Protein AF-A0A1V2LEJ0-F1 (afdb_monomer_lite)

Organism: Pichia kudriavzevii (NCBI:txid4909)

Radius of gyration: 29.55 Å; chains: 1; bounding box: 64×22×96 Å

Foldseek 3Di:
DVVLVVLPPPDDLVVLVVVLVVVCVQCVDPVNVVVVVVVLVVLVVLLVVLVCLQVVVPDPPCPPPPPPDPPVVSVVSNVVSNVSNVVSVVVNVVVVSVVVSSVVSVVVSVVVVVVVVVVVVVVVVVVVVPDDDPVVVVVVD

Secondary structure (DSSP, 8-state):
-HHHHHHHS---HHHHHHHHHHHHHHHHSHHHHHHHHHHHHHHHHHHHHHHHHHHT-S-TTGGGT-TTS-HHHHHHHHHHHHHHHHHHHHHHHHHHHHHHHHHHHHHHHHHHHHHHHHHHHHHHHHHHHT---THHHHTT-

InterPro domains:
  IPR040463 BAP29/BAP31, transmembrane domain [PF05529] (1-113)

pLDDT: mean 76.54, std 13.22, range [48.25, 94.56]

Sequence (141 aa):
MVIVGLLLLPLPPKLQTVLISNYDKLISNPNISIILSFIDVLIGIMFVDAFKNGFGMIGKEDEVIEYSKNLWETRSRKFYSQRNMYILGAVLSFQVCIWFIMMLLKSTVKHNDLLSGKIAQREGDKAANEKPDPELAERAR

Structure (mmCIF, N/CA/C/O backbone):
data_AF-A0A1V2LEJ0-F1
#
_entry.id   AF-A0A1V2LEJ0-F1
#
loop_
_atom_site.group_PDB
_atom_site.id
_atom_site.type_symbol
_atom_site.label_atom_id
_atom_site.label_alt_id
_atom_site.label_comp_id
_atom_site.label_asym_id
_atom_site.label_entity_id
_atom_site.label_seq_id
_atom_site.pdbx_PDB_ins_code
_atom_site.Cartn_x
_atom_site.Cartn_y
_atom_site.Cartn_z
_atom_site.occupancy
_atom_site.B_iso_or_equiv
_atom_site.auth_seq_id
_atom_site.auth_comp_id
_atom_site.auth_asym_id
_atom_site.auth_atom_id
_atom_site.pdbx_PDB_model_num
ATOM 1 N N . MET A 1 1 ? 7.988 8.071 4.848 1.00 60.75 1 MET A N 1
ATOM 2 C CA . MET A 1 1 ? 9.000 7.758 5.883 1.00 60.75 1 MET A CA 1
ATOM 3 C C . MET A 1 1 ? 8.540 8.177 7.268 1.00 60.75 1 MET A C 1
ATOM 5 O O . MET A 1 1 ? 8.271 7.303 8.075 1.00 60.75 1 MET A O 1
ATOM 9 N N . VAL A 1 2 ? 8.369 9.479 7.530 1.00 73.94 2 VAL A N 1
ATOM 10 C CA . VAL A 1 2 ? 8.005 9.993 8.868 1.00 73.94 2 VAL A CA 1
ATOM 11 C C . VAL A 1 2 ? 6.674 9.429 9.373 1.00 73.94 2 VAL A C 1
ATOM 13 O O . VAL A 1 2 ? 6.591 8.996 10.511 1.00 73.94 2 VAL A O 1
ATOM 16 N N . ILE A 1 3 ? 5.660 9.342 8.507 1.00 69.06 3 ILE A N 1
ATOM 17 C CA . ILE A 1 3 ? 4.333 8.813 8.869 1.00 69.06 3 ILE A CA 1
ATOM 18 C C . ILE A 1 3 ? 4.404 7.342 9.302 1.00 69.06 3 ILE A C 1
ATOM 20 O O . ILE A 1 3 ? 3.801 6.974 10.301 1.00 69.06 3 ILE A O 1
ATOM 24 N N . VAL A 1 4 ? 5.179 6.513 8.594 1.00 69.19 4 VAL A N 1
ATOM 25 C CA . VAL A 1 4 ? 5.363 5.093 8.946 1.00 69.19 4 VAL A CA 1
ATOM 26 C C . VAL A 1 4 ? 6.140 4.961 10.256 1.00 69.19 4 VAL A C 1
ATOM 28 O O . VAL A 1 4 ? 5.760 4.167 11.107 1.00 69.19 4 VAL A O 1
ATOM 31 N N . GLY A 1 5 ? 7.177 5.783 10.456 1.00 71.06 5 GLY A N 1
ATOM 32 C CA . GLY A 1 5 ? 7.920 5.837 11.718 1.00 71.06 5 GLY A CA 1
ATOM 33 C C . GLY A 1 5 ? 7.054 6.267 12.908 1.00 71.06 5 GLY A C 1
ATOM 34 O O . GLY A 1 5 ? 7.150 5.675 13.977 1.00 71.06 5 GLY A O 1
ATOM 35 N N . LEU A 1 6 ? 6.157 7.237 12.712 1.00 70.62 6 LEU A N 1
ATOM 36 C CA . LEU A 1 6 ? 5.173 7.641 13.721 1.00 70.62 6 LEU A CA 1
ATOM 37 C C . LEU A 1 6 ? 4.147 6.535 14.001 1.00 70.62 6 LEU A C 1
ATOM 39 O O . LEU A 1 6 ? 3.738 6.373 15.145 1.00 70.62 6 LEU A O 1
ATOM 43 N N . LEU A 1 7 ? 3.757 5.761 12.983 1.00 66.06 7 LEU A N 1
ATOM 44 C CA . LEU A 1 7 ? 2.854 4.616 13.133 1.00 66.06 7 LEU A CA 1
ATOM 45 C C . LEU A 1 7 ? 3.502 3.423 13.861 1.00 66.06 7 LEU A C 1
A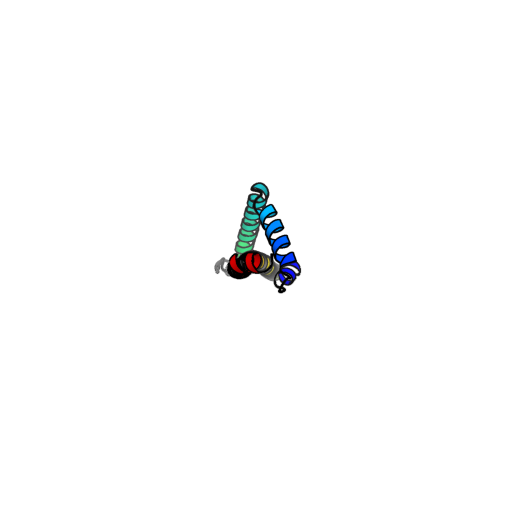TOM 47 O O . LEU A 1 7 ? 2.796 2.656 14.505 1.00 66.06 7 LEU A O 1
ATOM 51 N N . LEU A 1 8 ? 4.823 3.255 13.736 1.00 68.31 8 LEU A N 1
ATOM 52 C CA . LEU A 1 8 ? 5.611 2.194 14.380 1.00 68.31 8 LEU A CA 1
ATOM 53 C C . LEU A 1 8 ? 5.909 2.464 15.857 1.00 68.31 8 LEU A C 1
ATOM 55 O O . LEU A 1 8 ? 6.291 1.540 16.576 1.00 68.31 8 LEU A O 1
ATOM 59 N N . LEU A 1 9 ? 5.765 3.709 16.318 1.00 72.19 9 LEU A N 1
ATOM 60 C CA . LEU A 1 9 ? 5.888 3.995 17.740 1.00 72.19 9 LEU A CA 1
ATOM 61 C C . LEU A 1 9 ? 4.789 3.240 18.506 1.00 72.19 9 LEU A C 1
ATOM 63 O O . LEU A 1 9 ? 3.652 3.183 18.030 1.00 72.19 9 LEU A O 1
ATOM 67 N N . PRO A 1 10 ? 5.078 2.712 19.711 1.00 68.38 10 PRO A N 1
ATOM 68 C CA . PRO A 1 10 ? 4.047 2.191 20.597 1.00 68.38 10 PRO A CA 1
ATOM 69 C C . PRO A 1 10 ? 3.122 3.342 21.014 1.00 68.38 10 PRO A C 1
ATOM 71 O O . PRO A 1 10 ? 3.362 4.053 21.990 1.00 68.38 10 PRO A O 1
ATOM 74 N N . LEU A 1 11 ? 2.084 3.576 20.214 1.00 70.31 11 LEU A N 1
ATOM 75 C CA . LEU A 1 11 ? 1.178 4.698 20.391 1.00 70.31 11 LEU A CA 1
ATOM 76 C C . LEU A 1 11 ? 0.232 4.428 21.572 1.00 70.31 11 LEU A C 1
ATOM 78 O O . LEU A 1 11 ? -0.261 3.307 21.701 1.00 70.31 11 LEU A O 1
ATOM 82 N N . PRO A 1 12 ? -0.089 5.432 22.405 1.00 78.31 12 PRO A N 1
ATOM 83 C CA . PRO A 1 12 ? -1.112 5.318 23.438 1.00 78.31 12 PRO A CA 1
ATOM 84 C C . PRO A 1 12 ? -2.440 4.767 22.889 1.00 78.31 12 PRO A C 1
ATOM 86 O O . PRO A 1 12 ? -2.862 5.188 21.808 1.00 78.31 12 PRO A O 1
ATOM 89 N N . PRO A 1 13 ? -3.163 3.909 23.635 1.00 73.69 13 PRO A N 1
ATOM 90 C CA . PRO A 1 13 ? -4.359 3.215 23.141 1.00 73.69 13 PRO A CA 1
ATOM 91 C C . PRO A 1 13 ? -5.463 4.162 22.638 1.00 73.69 13 PRO A C 1
ATOM 93 O O . PRO A 1 13 ? -6.156 3.845 21.676 1.00 73.69 13 PRO A O 1
ATOM 96 N N . LYS A 1 14 ? -5.569 5.373 23.205 1.00 76.81 14 LYS A N 1
ATOM 97 C CA . LYS A 1 14 ? -6.493 6.421 22.728 1.00 76.81 14 LYS A CA 1
ATOM 98 C C . LYS A 1 14 ? -6.156 6.937 21.325 1.00 76.81 14 LYS A C 1
ATOM 100 O O . LYS A 1 14 ? -7.052 7.268 20.562 1.00 76.81 14 LYS A O 1
ATOM 105 N N . LEU A 1 15 ? -4.871 7.035 20.983 1.00 78.38 15 LEU A N 1
ATOM 106 C CA . LEU A 1 15 ? -4.448 7.463 19.648 1.00 78.38 15 LEU A CA 1
ATOM 107 C C . LEU A 1 15 ? -4.618 6.330 18.635 1.00 78.38 15 LEU A C 1
ATOM 109 O O . LEU A 1 15 ? -4.988 6.591 17.493 1.00 78.38 15 LEU A O 1
ATOM 113 N N . GLN A 1 16 ? -4.417 5.079 19.062 1.00 78.50 16 GLN A N 1
ATOM 114 C CA . GLN A 1 16 ? -4.616 3.905 18.212 1.00 78.50 16 GLN A CA 1
ATOM 115 C C . GLN A 1 16 ? -6.061 3.804 17.706 1.00 78.50 16 GLN A C 1
ATOM 117 O O . GLN A 1 16 ? -6.278 3.622 16.511 1.00 78.50 16 GLN A O 1
ATOM 122 N N . THR A 1 17 ? -7.056 3.989 18.579 1.00 79.81 17 THR A N 1
ATOM 123 C CA . THR A 1 17 ? -8.479 3.940 18.195 1.00 79.81 17 THR A CA 1
ATOM 124 C C . THR A 1 17 ? -8.870 5.078 17.249 1.00 79.81 17 THR A C 1
ATOM 126 O O . THR A 1 17 ? -9.596 4.857 16.277 1.00 79.81 17 THR A O 1
ATOM 129 N N . VAL A 1 18 ? -8.343 6.287 17.466 1.00 84.06 18 VAL A N 1
ATOM 130 C CA . VAL A 1 18 ? -8.559 7.432 16.565 1.00 84.06 18 VAL A CA 1
ATOM 131 C C . VAL A 1 18 ? -7.945 7.169 15.188 1.00 84.06 18 VAL A C 1
ATOM 133 O O . VAL A 1 18 ? -8.609 7.371 14.174 1.00 84.06 18 VAL A O 1
ATOM 136 N N . LEU A 1 19 ? -6.714 6.658 15.130 1.00 81.88 19 LEU A N 1
ATOM 137 C CA . LEU A 1 19 ? -6.053 6.300 13.872 1.00 81.88 19 LEU A CA 1
ATOM 138 C C . LEU A 1 19 ? -6.801 5.208 13.110 1.00 81.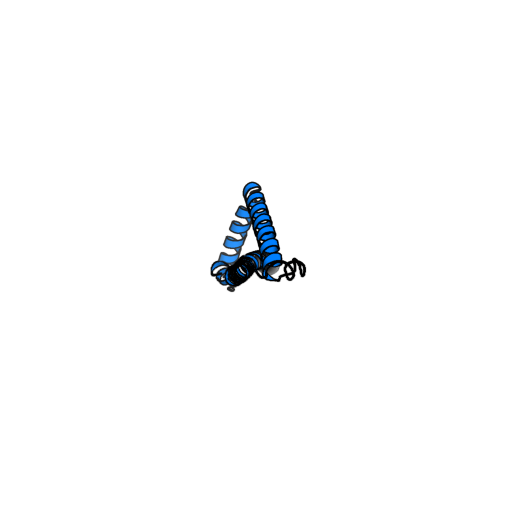88 19 LEU A C 1
ATOM 140 O O . LEU A 1 19 ? -7.053 5.375 11.918 1.00 81.88 19 LEU A O 1
ATOM 144 N N . ILE A 1 20 ? -7.196 4.128 13.790 1.00 84.12 20 ILE A N 1
ATOM 145 C CA . ILE A 1 20 ? -7.955 3.033 13.173 1.00 84.12 20 ILE A CA 1
ATOM 146 C C . ILE A 1 20 ? -9.287 3.547 12.637 1.00 84.12 20 ILE A C 1
ATOM 148 O O . ILE A 1 20 ? -9.602 3.305 11.478 1.00 84.12 20 ILE A O 1
ATOM 152 N N . SER A 1 21 ? -10.045 4.301 13.437 1.00 85.56 21 SER A N 1
ATOM 153 C CA . SER A 1 21 ? -11.356 4.800 13.010 1.00 85.56 21 SER A CA 1
ATOM 154 C C . SER A 1 21 ? -11.265 5.763 11.823 1.00 85.56 21 SER A C 1
ATOM 156 O O . SER A 1 21 ? -12.112 5.716 10.933 1.00 85.56 21 SER A O 1
ATOM 158 N N . ASN A 1 22 ? -10.232 6.606 11.764 1.00 86.12 22 ASN A N 1
ATOM 159 C CA . ASN A 1 22 ? -10.002 7.494 10.626 1.00 86.12 22 ASN A CA 1
ATOM 160 C C . ASN A 1 22 ? -9.561 6.724 9.376 1.00 86.12 22 ASN A C 1
ATOM 162 O O . ASN A 1 22 ? -10.058 7.002 8.287 1.00 86.12 22 ASN A O 1
ATOM 166 N N . TYR A 1 23 ? -8.670 5.743 9.528 1.00 85.94 23 TYR A N 1
ATOM 167 C CA . TYR A 1 23 ? -8.241 4.877 8.430 1.00 85.94 23 TYR A CA 1
ATOM 168 C C . TYR A 1 23 ? -9.407 4.060 7.861 1.00 85.94 23 TYR A C 1
ATOM 170 O O . TYR A 1 23 ? -9.599 4.021 6.647 1.00 85.94 23 TYR A O 1
ATOM 178 N N . ASP A 1 24 ? -10.233 3.474 8.730 1.00 85.75 24 ASP A N 1
ATOM 179 C CA . ASP A 1 24 ? -11.399 2.690 8.323 1.00 85.75 24 ASP A CA 1
ATOM 180 C C . ASP A 1 24 ? -12.443 3.561 7.622 1.00 85.75 24 ASP A C 1
ATOM 182 O O . ASP A 1 24 ? -12.961 3.165 6.581 1.00 85.75 24 ASP A O 1
ATOM 186 N N . LYS A 1 25 ? -12.691 4.787 8.104 1.00 87.19 25 LYS A N 1
ATOM 187 C CA . LYS A 1 25 ? -13.541 5.756 7.391 1.00 87.19 25 LYS A CA 1
ATOM 188 C C . LYS A 1 25 ? -12.995 6.071 6.001 1.00 87.19 25 LYS A C 1
ATOM 190 O O . LYS A 1 25 ? -13.761 6.087 5.041 1.00 87.19 25 LYS A O 1
ATOM 195 N N . LEU A 1 26 ? -11.685 6.284 5.882 1.00 85.88 26 LEU A N 1
ATOM 196 C CA . LEU A 1 26 ? -11.050 6.641 4.617 1.00 85.88 26 LEU A CA 1
ATOM 197 C C . LEU A 1 26 ? -11.147 5.509 3.581 1.00 85.88 26 LEU A C 1
ATOM 199 O O . LEU A 1 26 ? -11.472 5.768 2.427 1.00 85.88 26 LEU A O 1
ATOM 203 N N . ILE A 1 27 ? -10.923 4.261 3.996 1.00 84.69 27 ILE A N 1
ATOM 204 C CA . ILE A 1 27 ? -10.962 3.090 3.103 1.00 84.69 27 ILE A CA 1
ATOM 205 C C . ILE A 1 27 ? -12.374 2.560 2.867 1.00 84.69 27 ILE A C 1
ATOM 207 O O . ILE A 1 27 ? -12.629 1.971 1.820 1.00 84.69 27 ILE A O 1
ATOM 211 N N . SER A 1 28 ? -13.314 2.806 3.783 1.00 89.06 28 SER A N 1
ATOM 212 C CA . SER A 1 28 ? -14.720 2.432 3.584 1.00 89.06 28 SER A CA 1
ATOM 213 C C . SER A 1 28 ? -15.376 3.161 2.409 1.00 89.06 28 SER A C 1
ATOM 215 O O . SER A 1 28 ? -16.382 2.691 1.882 1.00 89.06 28 SER A O 1
ATOM 217 N N . ASN A 1 29 ? -14.814 4.297 1.977 1.00 92.38 29 ASN A N 1
ATOM 218 C CA . ASN A 1 29 ? -15.318 5.024 0.825 1.00 92.38 29 ASN A CA 1
ATOM 219 C C . ASN A 1 29 ? -14.898 4.313 -0.480 1.00 92.38 29 ASN A C 1
ATOM 221 O O . ASN A 1 29 ? -13.701 4.278 -0.793 1.00 92.38 29 ASN A O 1
ATOM 225 N N . PRO A 1 30 ? -15.854 3.803 -1.283 1.00 89.19 30 PRO A N 1
ATOM 226 C CA . PRO A 1 30 ? -15.546 3.043 -2.493 1.00 89.19 30 PRO A CA 1
ATOM 227 C C . PRO A 1 30 ? -14.755 3.865 -3.513 1.00 89.19 30 PRO A C 1
ATOM 229 O O . PRO A 1 30 ? -13.852 3.336 -4.155 1.00 89.19 30 PRO A O 1
ATOM 232 N N . ASN A 1 31 ? -15.013 5.173 -3.611 1.00 91.56 31 ASN A N 1
ATOM 233 C CA . ASN A 1 31 ? -14.287 6.047 -4.532 1.00 91.56 31 ASN A CA 1
ATOM 234 C C . ASN A 1 31 ? -12.799 6.125 -4.173 1.00 91.56 31 ASN A C 1
ATOM 236 O O . ASN A 1 31 ? -11.939 6.053 -5.045 1.00 91.56 31 ASN A O 1
ATOM 240 N N . ILE A 1 32 ? -12.492 6.234 -2.878 1.00 90.56 32 ILE A N 1
ATOM 241 C CA . ILE A 1 32 ? -11.111 6.320 -2.393 1.00 90.56 32 ILE A CA 1
ATOM 242 C C . ILE A 1 32 ? -10.406 4.979 -2.576 1.00 90.56 32 ILE A C 1
ATOM 244 O O . ILE A 1 32 ? -9.267 4.952 -3.033 1.00 90.56 32 ILE A O 1
ATOM 248 N N . SER A 1 33 ? -11.085 3.869 -2.279 1.00 87.06 33 SER A N 1
ATOM 249 C CA . SER A 1 33 ? -10.536 2.527 -2.484 1.00 87.06 33 SER A CA 1
ATOM 250 C C . SER A 1 33 ? -10.165 2.275 -3.952 1.00 87.06 33 SER A C 1
ATOM 252 O O . SER A 1 33 ? -9.066 1.794 -4.227 1.00 87.06 33 SER A O 1
ATOM 254 N N . ILE A 1 34 ? -11.023 2.681 -4.894 1.00 92.75 34 ILE A N 1
ATOM 255 C CA . ILE A 1 34 ? -10.749 2.571 -6.335 1.00 92.75 34 ILE A CA 1
ATOM 256 C C . ILE A 1 34 ? -9.542 3.430 -6.728 1.00 92.75 34 ILE A C 1
ATOM 258 O O . ILE A 1 34 ? -8.645 2.942 -7.412 1.00 92.75 34 ILE A O 1
ATOM 262 N N . ILE A 1 35 ? -9.488 4.688 -6.274 1.00 93.69 35 ILE A N 1
ATOM 263 C CA . ILE A 1 35 ? -8.366 5.595 -6.565 1.00 93.69 35 ILE A CA 1
ATOM 264 C C . ILE A 1 35 ? -7.050 5.022 -6.023 1.00 93.69 35 ILE A C 1
ATOM 266 O O . ILE A 1 35 ? -6.052 5.005 -6.741 1.00 93.69 35 ILE A O 1
ATOM 270 N N . LEU A 1 36 ? -7.042 4.520 -4.785 1.00 89.44 36 LEU A N 1
ATOM 271 C CA . LEU A 1 36 ? -5.859 3.907 -4.179 1.00 89.44 36 LEU A CA 1
ATOM 272 C C . LEU A 1 36 ? -5.416 2.660 -4.946 1.00 89.44 36 LEU A C 1
ATOM 274 O O . LEU A 1 36 ? -4.240 2.538 -5.266 1.00 89.44 36 LEU A O 1
ATOM 278 N N . SER A 1 37 ? -6.351 1.778 -5.307 1.00 90.44 37 SER A N 1
ATOM 279 C CA . SER A 1 37 ? -6.037 0.584 -6.095 1.00 90.44 37 SER A CA 1
ATOM 280 C C . SER A 1 37 ? -5.465 0.941 -7.469 1.00 90.44 37 SER A C 1
ATOM 282 O O . SER A 1 37 ? -4.500 0.321 -7.911 1.00 90.44 37 SER A O 1
ATOM 284 N N . PHE A 1 38 ? -6.003 1.969 -8.128 1.00 94.56 38 PHE A N 1
ATOM 285 C CA . PHE A 1 38 ? -5.488 2.444 -9.408 1.00 94.56 38 PHE A CA 1
ATOM 286 C C . PHE A 1 38 ? -4.062 2.999 -9.291 1.00 94.56 38 PHE A C 1
ATOM 288 O O . PHE A 1 38 ? -3.203 2.676 -10.112 1.00 94.56 38 PHE A O 1
ATOM 295 N N . ILE A 1 39 ? -3.791 3.793 -8.250 1.00 92.94 39 ILE A N 1
ATOM 296 C CA . ILE A 1 39 ? -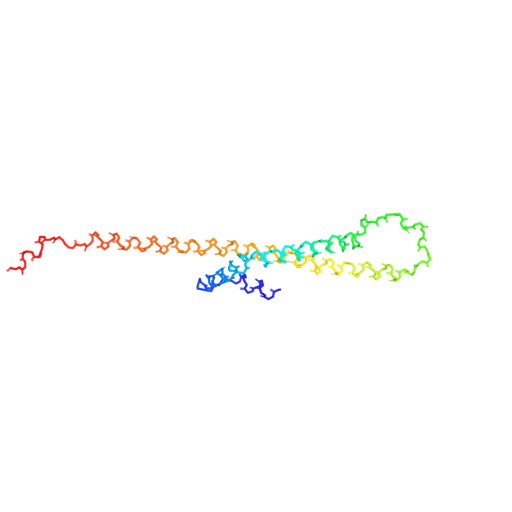2.448 4.309 -7.954 1.00 92.94 39 ILE A CA 1
ATOM 297 C C . ILE A 1 39 ? -1.479 3.154 -7.671 1.00 92.94 39 ILE A C 1
ATOM 299 O O . ILE A 1 39 ? -0.383 3.140 -8.229 1.00 92.94 39 ILE A O 1
ATOM 303 N N . ASP A 1 40 ? -1.887 2.165 -6.875 1.00 90.81 40 ASP A N 1
ATOM 304 C CA . ASP A 1 40 ? -1.062 0.997 -6.552 1.00 90.81 40 ASP A CA 1
ATOM 305 C C . ASP A 1 40 ? -0.721 0.181 -7.812 1.00 90.81 40 ASP A C 1
ATOM 307 O O . ASP A 1 40 ? 0.431 -0.218 -8.003 1.00 90.81 40 ASP A O 1
ATOM 311 N N . 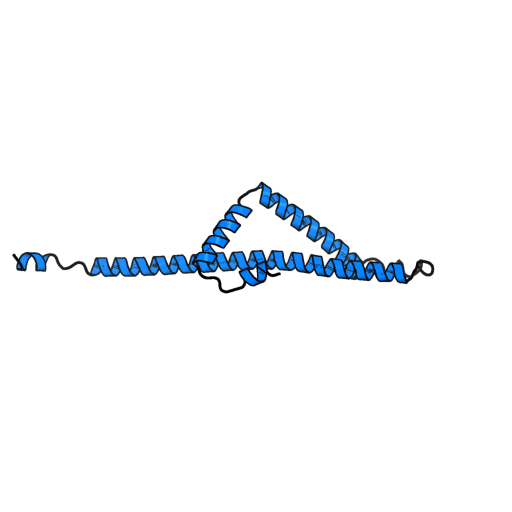VAL A 1 41 ? -1.682 -0.001 -8.726 1.00 94.44 41 VAL A N 1
ATOM 312 C CA . VAL A 1 41 ? -1.449 -0.662 -10.021 1.00 94.44 41 VAL A CA 1
ATOM 313 C C . VAL A 1 41 ? -0.486 0.145 -10.892 1.00 94.44 41 VAL A C 1
ATOM 315 O O . VAL A 1 41 ? 0.450 -0.428 -11.451 1.00 94.44 41 VAL A O 1
ATOM 318 N N . LEU A 1 42 ? -0.664 1.465 -10.992 1.00 94.00 42 LEU A N 1
ATOM 319 C CA . LEU A 1 42 ? 0.235 2.329 -11.764 1.00 94.00 42 LEU A CA 1
ATOM 320 C C . LEU A 1 42 ? 1.668 2.280 -11.232 1.00 94.00 42 LEU A C 1
ATOM 322 O O . LEU A 1 42 ? 2.603 2.070 -12.004 1.00 94.00 42 LEU A O 1
ATOM 326 N N . ILE A 1 43 ? 1.844 2.427 -9.918 1.00 93.06 43 ILE A N 1
ATOM 327 C CA . ILE A 1 43 ? 3.155 2.345 -9.266 1.00 93.06 43 ILE A CA 1
ATOM 328 C C . ILE A 1 43 ? 3.771 0.961 -9.498 1.00 93.06 43 ILE A C 1
ATOM 330 O O . ILE A 1 43 ? 4.960 0.870 -9.799 1.00 93.06 43 ILE A O 1
ATOM 334 N N . GLY A 1 44 ? 2.970 -0.107 -9.422 1.00 92.94 44 GLY A N 1
ATOM 335 C CA . GLY A 1 44 ? 3.403 -1.470 -9.721 1.00 92.94 44 GLY A CA 1
ATOM 336 C C . GLY A 1 44 ? 3.907 -1.636 -11.156 1.00 92.94 44 GLY A C 1
ATOM 337 O O . GLY A 1 44 ? 4.990 -2.181 -11.368 1.00 92.94 44 GLY A O 1
ATOM 338 N N . ILE A 1 45 ? 3.178 -1.113 -12.145 1.00 92.69 45 ILE A N 1
ATOM 339 C CA . ILE A 1 45 ? 3.589 -1.153 -13.557 1.00 92.69 45 ILE A CA 1
ATOM 340 C C . ILE A 1 45 ? 4.880 -0.352 -13.766 1.00 92.69 45 ILE A C 1
ATOM 342 O O . ILE A 1 45 ? 5.821 -0.863 -14.374 1.00 92.69 45 ILE A O 1
ATOM 346 N N . MET A 1 46 ? 4.964 0.865 -13.219 1.00 90.69 46 MET A N 1
ATOM 347 C CA . MET A 1 46 ? 6.174 1.693 -13.298 1.00 90.69 46 MET A CA 1
ATOM 348 C C . MET A 1 46 ? 7.374 1.019 -12.625 1.00 90.69 46 MET A C 1
ATOM 350 O O . MET A 1 46 ? 8.500 1.132 -13.105 1.00 90.69 46 MET A O 1
ATOM 354 N N . PHE A 1 47 ? 7.148 0.303 -11.522 1.00 92.00 47 PHE A N 1
ATOM 355 C CA . PHE A 1 47 ? 8.192 -0.448 -10.840 1.00 92.00 47 PHE A CA 1
ATOM 356 C C . PHE A 1 47 ? 8.692 -1.611 -11.696 1.00 92.00 47 PHE A C 1
ATOM 358 O O . PHE A 1 47 ? 9.900 -1.779 -11.830 1.00 92.00 47 PHE A O 1
ATOM 365 N N . VAL A 1 48 ? 7.791 -2.388 -12.305 1.00 90.19 48 VAL A N 1
ATOM 366 C CA . VAL A 1 48 ? 8.165 -3.497 -13.196 1.00 90.19 48 VAL A CA 1
ATOM 367 C C . VAL A 1 48 ? 8.947 -2.988 -14.405 1.00 90.19 48 VAL A C 1
ATOM 369 O O . VAL A 1 48 ? 9.942 -3.605 -14.787 1.00 90.19 48 VAL A O 1
ATOM 372 N N . ASP A 1 49 ? 8.540 -1.860 -14.985 1.00 87.94 49 ASP A N 1
ATOM 373 C CA . ASP A 1 49 ? 9.274 -1.220 -16.075 1.00 87.94 49 ASP A CA 1
ATOM 374 C C . ASP A 1 49 ? 10.684 -0.791 -15.631 1.00 87.94 49 ASP A C 1
ATOM 376 O O . ASP A 1 49 ? 11.687 -1.195 -16.226 1.00 87.94 49 ASP A O 1
ATOM 380 N N . ALA A 1 50 ? 10.790 -0.074 -14.507 1.00 87.44 50 ALA A N 1
ATOM 381 C CA . ALA A 1 50 ? 12.074 0.350 -13.951 1.00 87.44 50 ALA A CA 1
ATOM 382 C C . ALA A 1 50 ? 12.972 -0.832 -13.534 1.00 87.44 50 ALA A C 1
ATOM 384 O O . ALA A 1 50 ? 14.197 -0.753 -13.663 1.00 87.44 50 ALA A O 1
ATOM 385 N N . PHE A 1 51 ? 12.381 -1.936 -13.069 1.00 86.06 51 PHE A N 1
ATOM 386 C CA . PHE A 1 51 ? 13.076 -3.173 -12.715 1.00 86.06 51 PHE A CA 1
ATOM 387 C C . PHE A 1 51 ? 13.676 -3.840 -13.954 1.00 86.06 51 PHE A C 1
ATOM 389 O O . PHE A 1 51 ? 14.875 -4.121 -13.987 1.00 86.06 51 PHE A O 1
ATOM 396 N N . LYS A 1 52 ? 12.868 -4.035 -15.005 1.00 84.06 52 LYS A N 1
ATOM 397 C CA . LYS A 1 52 ? 13.310 -4.637 -16.273 1.00 84.06 52 LYS A CA 1
ATOM 398 C C . LYS A 1 52 ? 14.429 -3.825 -16.927 1.00 84.06 52 LYS A C 1
ATOM 400 O O . LYS A 1 52 ? 15.447 -4.394 -17.324 1.00 84.06 52 LYS A O 1
ATOM 405 N N . ASN A 1 53 ? 14.269 -2.504 -16.972 1.00 80.06 53 ASN A N 1
ATOM 406 C CA . ASN A 1 53 ? 15.237 -1.579 -17.563 1.00 80.06 53 ASN A CA 1
ATOM 407 C C . ASN A 1 53 ? 16.491 -1.371 -16.683 1.00 80.06 53 ASN A C 1
ATOM 409 O O . ASN A 1 53 ? 17.567 -1.067 -17.200 1.00 80.06 53 ASN A O 1
ATOM 413 N N . GLY A 1 54 ? 16.378 -1.549 -15.361 1.00 74.81 54 GLY A N 1
ATOM 414 C CA . GLY A 1 54 ? 17.462 -1.340 -14.395 1.00 74.81 54 GLY A CA 1
ATOM 415 C C . GLY A 1 54 ? 18.375 -2.552 -14.188 1.00 74.81 54 GLY A C 1
ATOM 416 O O . GLY A 1 54 ? 19.586 -2.373 -14.037 1.00 74.81 54 GLY A O 1
ATOM 417 N N . PHE A 1 55 ? 17.817 -3.769 -14.208 1.00 72.88 55 PHE A N 1
ATOM 418 C CA . PHE A 1 55 ? 18.559 -5.028 -14.024 1.00 72.88 55 PHE A CA 1
ATOM 419 C C . PHE A 1 55 ? 19.071 -5.652 -15.330 1.00 72.88 55 PHE A C 1
ATOM 421 O O . PHE A 1 55 ? 19.815 -6.629 -15.285 1.00 72.88 55 PHE A O 1
ATOM 428 N N . GLY A 1 56 ? 18.727 -5.087 -16.493 1.00 63.09 56 GLY A N 1
ATOM 429 C CA . GLY A 1 56 ? 19.253 -5.555 -17.780 1.00 63.09 56 GLY A CA 1
ATOM 430 C C . GLY A 1 56 ? 18.732 -6.932 -18.195 1.00 63.09 56 GLY A C 1
ATOM 431 O O . GLY A 1 56 ? 19.405 -7.644 -18.932 1.00 63.09 56 GLY A O 1
ATOM 432 N N . MET A 1 57 ? 17.536 -7.319 -17.736 1.00 55.19 57 MET A N 1
ATOM 433 C CA . MET A 1 57 ? 16.901 -8.575 -18.160 1.00 55.19 57 MET A CA 1
ATOM 434 C C . MET A 1 57 ? 16.389 -8.529 -19.609 1.00 55.19 57 MET A C 1
ATOM 436 O O . MET A 1 57 ? 16.011 -9.560 -20.157 1.00 55.19 57 MET A O 1
ATOM 440 N N . ILE A 1 58 ? 16.395 -7.354 -20.242 1.00 53.16 58 ILE A N 1
ATOM 441 C CA . ILE A 1 58 ? 16.099 -7.185 -21.663 1.00 53.16 58 ILE A CA 1
ATOM 442 C C . ILE A 1 58 ? 17.427 -7.170 -22.427 1.00 53.16 58 ILE A C 1
ATOM 444 O O . ILE A 1 58 ? 18.143 -6.174 -22.419 1.00 53.16 58 ILE A O 1
ATOM 448 N N . GLY A 1 59 ? 17.720 -8.305 -23.065 1.00 52.19 59 GLY A N 1
ATOM 449 C CA . GLY A 1 59 ? 18.505 -8.381 -24.294 1.00 52.19 59 GLY A CA 1
ATOM 450 C C . GLY A 1 59 ? 20.025 -8.358 -24.153 1.00 52.19 59 GLY A C 1
ATOM 451 O O . GLY A 1 59 ? 20.653 -7.311 -24.233 1.00 52.19 59 GLY A O 1
ATOM 452 N N . LYS A 1 60 ? 20.628 -9.550 -24.190 1.00 53.53 60 LYS A N 1
ATOM 453 C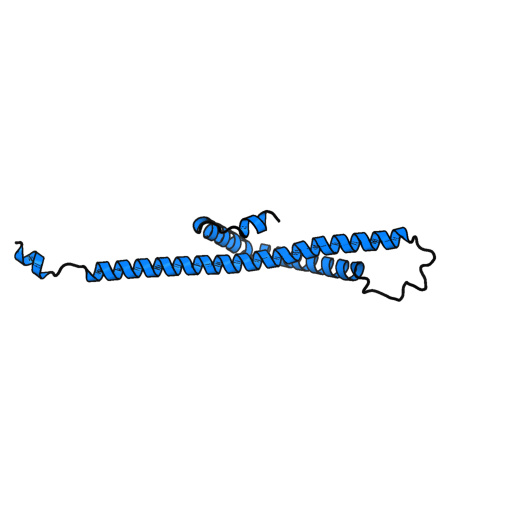 CA . LYS A 1 60 ? 21.965 -9.780 -24.778 1.00 53.53 60 LYS A CA 1
ATOM 454 C C . LYS A 1 60 ? 22.017 -9.478 -26.296 1.00 53.53 60 LYS A C 1
ATOM 456 O O . LYS A 1 60 ? 22.990 -9.821 -26.953 1.00 53.53 60 LYS A O 1
ATOM 461 N N . GLU A 1 61 ? 20.968 -8.885 -26.866 1.00 50.88 61 GLU A N 1
ATOM 462 C CA . GLU A 1 61 ? 20.807 -8.675 -28.310 1.00 50.88 61 GLU A CA 1
ATOM 463 C C . GLU A 1 61 ? 21.295 -7.295 -28.784 1.00 50.88 61 GLU A C 1
ATOM 465 O O . GLU A 1 61 ? 21.617 -7.149 -29.959 1.00 50.88 61 GLU A O 1
ATOM 470 N N . ASP A 1 62 ? 21.460 -6.311 -27.889 1.00 51.50 62 ASP A N 1
ATOM 471 C CA . ASP A 1 62 ? 21.979 -4.980 -28.264 1.00 51.50 62 ASP A CA 1
ATOM 472 C C . ASP A 1 62 ? 23.519 -4.916 -28.333 1.00 51.50 62 ASP A C 1
ATOM 474 O O . ASP A 1 62 ? 24.082 -3.950 -28.850 1.00 51.50 62 ASP A O 1
ATOM 478 N N . GLU A 1 63 ? 24.233 -5.952 -27.871 1.00 50.84 63 GLU A N 1
ATOM 479 C CA . GLU A 1 63 ? 25.707 -5.953 -27.840 1.00 50.84 63 GLU A CA 1
ATOM 480 C C . GLU A 1 63 ? 26.354 -5.945 -29.237 1.00 50.84 63 GLU A C 1
ATOM 482 O O . GLU A 1 63 ? 27.510 -5.548 -29.370 1.00 50.84 63 GLU A O 1
ATOM 487 N N . VAL A 1 64 ? 25.626 -6.336 -30.290 1.00 49.75 64 VAL A N 1
ATOM 488 C CA . VAL A 1 64 ? 26.202 -6.489 -31.640 1.00 49.75 64 VAL A CA 1
ATOM 489 C C . VAL A 1 64 ? 25.968 -5.264 -32.541 1.00 49.75 64 VAL A C 1
ATOM 491 O O . VAL A 1 64 ? 26.670 -5.104 -33.536 1.00 49.75 64 VAL A O 1
ATOM 494 N N . ILE A 1 65 ? 25.044 -4.353 -32.201 1.00 52.34 65 ILE A N 1
ATOM 495 C CA . ILE A 1 65 ? 24.664 -3.227 -33.088 1.00 52.34 65 ILE A CA 1
ATOM 496 C C . ILE A 1 65 ? 25.101 -1.852 -32.536 1.00 52.34 65 ILE A C 1
ATOM 498 O O . ILE A 1 65 ? 25.159 -0.869 -33.274 1.00 52.34 65 ILE A O 1
ATOM 502 N N . GLU A 1 66 ? 25.486 -1.745 -31.261 1.00 52.47 66 GLU A N 1
ATOM 503 C CA . GLU A 1 66 ? 25.574 -0.450 -30.568 1.00 52.47 66 GLU A CA 1
ATOM 504 C C . GLU A 1 66 ? 26.997 0.134 -30.397 1.00 52.47 66 GLU A C 1
ATOM 506 O O . GLU A 1 66 ? 27.239 0.949 -29.513 1.00 52.47 66 GLU A O 1
ATOM 511 N N . TYR A 1 67 ? 27.957 -0.182 -31.276 1.00 50.88 67 TYR A N 1
ATOM 512 C CA . TYR A 1 67 ? 29.297 0.448 -31.236 1.00 50.88 67 TYR A CA 1
ATOM 513 C C . TYR A 1 67 ? 29.302 1.953 -31.611 1.00 50.88 67 TYR A C 1
ATOM 515 O O . TYR A 1 67 ? 30.345 2.602 -31.563 1.00 50.88 67 TYR A O 1
ATOM 523 N N . SER A 1 68 ? 28.144 2.520 -31.982 1.00 53.47 68 SER A N 1
ATOM 524 C CA . SER A 1 68 ? 27.996 3.886 -32.515 1.00 53.47 68 SER A CA 1
ATOM 525 C C . SER A 1 68 ? 27.053 4.805 -31.718 1.00 53.47 68 SER A C 1
ATOM 527 O O . SER A 1 68 ? 27.005 5.999 -32.023 1.00 53.47 68 SER A O 1
ATOM 529 N N . LYS A 1 69 ? 26.318 4.321 -30.706 1.00 57.72 69 LYS A N 1
ATOM 530 C CA . LYS A 1 69 ? 25.509 5.196 -29.835 1.00 57.72 69 LYS A CA 1
ATOM 531 C C . LYS A 1 69 ? 26.276 5.519 -28.559 1.00 57.72 69 LYS A C 1
ATOM 533 O O . LYS A 1 69 ? 26.955 4.672 -27.991 1.00 57.72 69 LYS A O 1
ATOM 538 N N . ASN A 1 70 ? 26.195 6.779 -28.137 1.00 71.25 70 ASN A N 1
ATOM 539 C CA . ASN A 1 70 ? 26.941 7.338 -27.016 1.00 71.25 70 ASN A CA 1
ATOM 540 C C . ASN A 1 70 ? 26.869 6.438 -25.773 1.00 71.25 70 ASN A C 1
ATOM 542 O O . ASN A 1 70 ? 25.843 6.367 -25.102 1.00 71.25 70 ASN A O 1
ATOM 546 N N . LEU A 1 71 ? 27.996 5.827 -25.405 1.00 66.75 71 LEU A N 1
ATOM 547 C CA . LEU A 1 71 ? 28.145 4.976 -24.217 1.00 66.75 71 LEU A CA 1
ATOM 548 C C . LEU A 1 71 ? 27.634 5.660 -22.928 1.00 66.75 71 LEU A C 1
ATOM 550 O O . LEU A 1 71 ? 27.129 5.013 -22.009 1.00 66.75 71 LEU A O 1
ATOM 554 N N . TRP A 1 72 ? 27.717 6.992 -22.884 1.00 74.81 72 TRP A N 1
ATOM 555 C CA . TRP A 1 72 ? 27.204 7.846 -21.811 1.00 74.81 72 TRP A CA 1
ATOM 556 C C . TRP A 1 72 ? 25.673 7.938 -21.755 1.00 74.81 72 TRP A C 1
ATOM 558 O O . TRP A 1 72 ? 25.101 8.026 -20.667 1.00 74.81 72 TRP A O 1
ATOM 568 N N . GLU A 1 73 ? 24.996 7.879 -22.897 1.00 76.38 73 GLU A N 1
ATOM 569 C CA . GLU A 1 73 ? 23.535 7.901 -22.993 1.00 76.38 73 GLU A CA 1
ATOM 570 C C . GLU A 1 73 ? 22.952 6.580 -22.477 1.00 76.38 73 GLU A C 1
ATOM 572 O O . GLU A 1 73 ? 22.103 6.572 -21.583 1.00 76.38 73 GLU A O 1
ATOM 577 N N . THR A 1 74 ? 23.510 5.448 -22.911 1.00 73.31 74 THR A N 1
ATOM 578 C CA . THR A 1 74 ? 23.105 4.120 -22.427 1.00 73.31 74 THR A CA 1
ATOM 579 C C . THR A 1 74 ? 23.394 3.953 -20.932 1.00 73.31 74 THR A C 1
ATOM 581 O O . THR A 1 74 ? 22.567 3.427 -20.178 1.00 73.31 74 THR A O 1
ATOM 584 N N . ARG A 1 75 ? 24.547 4.445 -20.458 1.00 74.06 75 ARG A N 1
ATOM 585 C CA . ARG A 1 75 ? 24.913 4.377 -19.037 1.00 74.06 75 ARG A CA 1
ATOM 586 C C . ARG A 1 75 ? 24.030 5.272 -18.166 1.00 74.06 75 ARG A C 1
ATOM 588 O O . ARG A 1 75 ? 23.597 4.831 -17.102 1.00 74.06 75 ARG A O 1
ATOM 595 N N . SER A 1 76 ? 23.725 6.492 -18.609 1.00 80.81 76 SER A N 1
ATOM 596 C CA . SER A 1 76 ? 22.829 7.388 -17.871 1.00 80.81 76 SER A CA 1
ATOM 597 C C . SER A 1 76 ? 21.411 6.817 -17.797 1.00 80.81 76 SER A C 1
ATOM 599 O O . SER A 1 76 ? 20.847 6.768 -16.704 1.00 80.81 76 SER A O 1
ATOM 601 N N . ARG A 1 77 ? 20.876 6.256 -18.893 1.00 79.19 77 ARG A N 1
ATOM 602 C CA . ARG A 1 77 ? 19.563 5.583 -18.912 1.00 79.19 77 ARG A CA 1
ATOM 603 C C . ARG A 1 77 ? 19.462 4.471 -17.864 1.00 79.19 77 ARG A C 1
ATOM 605 O O . ARG A 1 77 ? 18.482 4.421 -17.119 1.00 79.19 77 ARG A O 1
ATOM 612 N N . LYS A 1 78 ? 20.491 3.623 -17.747 1.00 79.06 78 LYS A N 1
ATOM 613 C CA . LYS A 1 78 ? 20.551 2.571 -16.715 1.00 79.06 78 LYS A CA 1
ATOM 614 C C . LYS A 1 78 ? 20.546 3.153 -15.298 1.00 79.06 78 LYS A C 1
ATOM 616 O O . LYS A 1 78 ? 19.769 2.695 -14.464 1.00 79.06 78 LYS A O 1
ATOM 621 N N . PHE A 1 79 ? 21.339 4.193 -15.029 1.00 83.00 79 PHE A N 1
ATOM 622 C CA . PHE A 1 79 ? 21.352 4.852 -13.716 1.00 83.00 79 PHE A CA 1
ATOM 623 C C . PHE A 1 79 ? 20.000 5.475 -13.346 1.00 83.00 79 PHE A C 1
ATOM 625 O O . PHE A 1 79 ? 19.551 5.343 -12.205 1.00 83.00 79 PHE A O 1
ATOM 632 N N . TYR A 1 80 ? 19.321 6.111 -14.303 1.00 83.75 80 TYR A N 1
ATOM 633 C CA . TYR A 1 80 ? 17.981 6.655 -14.079 1.00 83.75 80 TYR A CA 1
ATOM 634 C C . TYR A 1 80 ? 16.966 5.555 -13.760 1.00 83.75 80 TYR A C 1
ATOM 636 O O . TYR A 1 80 ? 16.191 5.700 -12.813 1.00 83.75 80 TYR A O 1
ATOM 644 N N . SER A 1 81 ? 17.010 4.437 -14.488 1.00 83.44 81 SER A N 1
ATOM 645 C CA . SER A 1 81 ? 16.123 3.301 -14.230 1.00 83.44 81 SER A CA 1
ATOM 646 C C . SER A 1 81 ? 16.366 2.673 -12.859 1.00 83.44 81 SER A C 1
ATOM 648 O O . SER A 1 81 ? 15.414 2.396 -12.135 1.00 83.44 81 SER A O 1
ATOM 650 N N . GLN A 1 82 ? 17.630 2.506 -12.458 1.00 85.62 82 GLN A N 1
ATOM 651 C CA . GLN A 1 82 ? 17.985 1.981 -11.137 1.00 85.62 82 GLN A CA 1
ATOM 652 C C . GLN A 1 82 ? 17.473 2.888 -10.015 1.00 85.62 82 GLN A C 1
ATOM 654 O O . GLN A 1 82 ? 16.843 2.411 -9.073 1.00 85.62 82 GLN A O 1
ATOM 659 N N . ARG A 1 83 ? 17.669 4.208 -10.126 1.00 88.69 83 ARG A N 1
ATOM 660 C CA . ARG A 1 83 ? 17.150 5.166 -9.139 1.00 88.69 83 ARG A CA 1
ATOM 661 C C . ARG A 1 83 ? 15.627 5.103 -9.034 1.00 88.69 83 ARG A C 1
ATOM 663 O O . ARG A 1 83 ? 15.093 5.048 -7.927 1.00 88.69 83 ARG A O 1
ATOM 670 N N . ASN A 1 84 ? 14.935 5.107 -10.172 1.00 89.25 84 ASN A N 1
ATOM 671 C CA . ASN A 1 84 ? 13.476 5.050 -10.201 1.00 89.25 84 ASN A CA 1
ATOM 672 C C . ASN A 1 84 ? 12.961 3.732 -9.607 1.00 89.25 84 ASN A C 1
ATOM 674 O O . ASN A 1 84 ? 12.009 3.753 -8.832 1.00 89.25 84 ASN A O 1
ATOM 678 N N . MET A 1 85 ? 13.637 2.612 -9.878 1.00 89.75 85 MET A N 1
ATOM 679 C CA . MET A 1 85 ? 13.323 1.318 -9.274 1.00 89.75 85 MET A CA 1
ATOM 680 C C . MET A 1 85 ? 13.423 1.366 -7.744 1.00 89.75 85 MET A C 1
ATOM 682 O O . MET A 1 85 ? 12.502 0.908 -7.071 1.00 89.75 85 MET A O 1
ATOM 686 N N . TYR A 1 86 ? 14.495 1.930 -7.178 1.00 90.94 86 TYR A N 1
ATOM 687 C CA . TYR A 1 86 ? 14.643 2.017 -5.719 1.00 90.94 86 TYR A CA 1
ATOM 688 C C . TYR A 1 86 ? 13.560 2.882 -5.075 1.00 90.94 86 TYR A C 1
ATOM 690 O O . TYR A 1 86 ? 13.003 2.500 -4.048 1.00 90.94 86 TYR A O 1
ATOM 698 N N . ILE A 1 87 ? 13.231 4.027 -5.680 1.00 89.44 87 ILE A N 1
ATOM 699 C CA . ILE A 1 87 ? 12.195 4.925 -5.154 1.00 89.44 87 ILE A CA 1
ATOM 700 C C . ILE A 1 87 ? 10.824 4.240 -5.197 1.00 89.44 87 ILE A C 1
ATOM 702 O O . ILE A 1 87 ? 10.117 4.225 -4.192 1.00 89.44 87 ILE A O 1
ATOM 706 N N . LEU A 1 88 ? 10.459 3.636 -6.330 1.00 91.44 88 LEU A N 1
ATOM 707 C CA . LEU A 1 88 ? 9.172 2.953 -6.492 1.00 91.44 88 LEU A CA 1
ATOM 708 C C . LEU A 1 88 ? 9.076 1.698 -5.614 1.00 91.44 88 LEU A C 1
ATOM 710 O O . LEU A 1 88 ? 8.050 1.465 -4.979 1.00 91.44 88 LEU A O 1
ATOM 714 N N . GLY A 1 89 ? 10.162 0.929 -5.506 1.00 89.62 89 GLY A N 1
ATOM 715 C CA . GLY A 1 89 ? 10.241 -0.230 -4.620 1.00 89.62 89 GLY A CA 1
ATOM 716 C C . GLY A 1 89 ? 10.104 0.162 -3.150 1.00 89.62 89 GLY A C 1
ATOM 717 O O . GLY A 1 89 ? 9.384 -0.497 -2.402 1.00 89.62 89 GLY A O 1
ATOM 718 N N . ALA A 1 90 ? 10.713 1.281 -2.746 1.00 90.00 90 ALA A N 1
ATOM 719 C CA . ALA A 1 90 ? 10.521 1.834 -1.413 1.00 90.00 90 ALA A CA 1
ATOM 720 C C . ALA A 1 90 ? 9.039 2.166 -1.175 1.00 90.00 90 ALA A C 1
ATOM 722 O O . ALA A 1 90 ? 8.469 1.697 -0.192 1.00 90.00 90 ALA A O 1
ATOM 723 N N . VAL A 1 91 ? 8.380 2.889 -2.087 1.00 89.75 91 VAL A N 1
ATOM 724 C CA . VAL A 1 91 ? 6.947 3.225 -1.968 1.00 89.75 91 VAL A CA 1
ATOM 725 C C . VAL A 1 91 ? 6.074 1.973 -1.812 1.00 89.75 91 VAL A C 1
ATOM 727 O O . VAL A 1 91 ? 5.278 1.913 -0.876 1.00 89.75 91 VAL A O 1
ATOM 730 N N . LEU A 1 92 ? 6.279 0.951 -2.649 1.00 89.88 92 LEU A N 1
ATOM 731 C CA . LEU A 1 92 ? 5.553 -0.321 -2.554 1.00 89.88 92 LEU A CA 1
ATOM 732 C C . LEU A 1 92 ? 5.793 -1.023 -1.213 1.00 89.88 92 LEU A C 1
ATOM 734 O O . LEU A 1 92 ? 4.846 -1.483 -0.575 1.00 89.88 92 LEU A O 1
ATOM 738 N N . SER A 1 93 ? 7.043 -1.065 -0.742 1.00 88.75 93 SER A N 1
ATOM 739 C CA . SER A 1 93 ? 7.361 -1.673 0.554 1.00 88.75 93 SER A CA 1
ATOM 740 C C . SER A 1 93 ? 6.651 -0.960 1.710 1.00 88.75 93 SER A C 1
ATOM 742 O O . SER A 1 93 ? 6.094 -1.617 2.588 1.00 88.75 93 SER A O 1
ATOM 744 N N . PHE A 1 94 ? 6.568 0.375 1.679 1.00 87.06 94 PHE A N 1
ATOM 745 C CA . PHE A 1 94 ? 5.855 1.129 2.707 1.00 87.06 94 PHE A CA 1
ATOM 746 C C . PHE A 1 94 ? 4.347 0.926 2.670 1.00 87.06 94 PHE A C 1
ATOM 748 O O . PHE A 1 94 ? 3.745 0.889 3.739 1.00 87.06 94 PHE A O 1
ATOM 755 N N . GLN A 1 95 ? 3.747 0.745 1.493 1.00 86.56 95 GLN A N 1
ATOM 756 C CA . GLN A 1 95 ? 2.329 0.401 1.376 1.00 86.56 95 GLN A CA 1
ATOM 757 C C . GLN A 1 95 ? 2.025 -0.911 2.120 1.00 86.56 95 GLN A C 1
ATOM 759 O O . GLN A 1 95 ? 1.104 -0.976 2.938 1.00 86.56 95 GLN A O 1
ATOM 764 N N . VAL A 1 96 ? 2.874 -1.927 1.926 1.00 87.62 96 VAL A N 1
ATOM 765 C CA . VAL A 1 96 ? 2.780 -3.212 2.637 1.00 87.62 96 VAL A CA 1
ATOM 766 C C . VAL A 1 96 ? 3.003 -3.034 4.142 1.00 87.62 96 VAL A C 1
ATOM 768 O O . VAL A 1 96 ? 2.246 -3.579 4.946 1.00 87.62 96 VAL A O 1
ATOM 771 N N . CYS A 1 97 ? 3.995 -2.235 4.548 1.00 88.25 97 CYS A N 1
ATOM 772 C CA . CYS A 1 97 ? 4.236 -1.944 5.962 1.00 88.25 97 CYS A CA 1
ATOM 773 C C . CYS A 1 97 ? 3.040 -1.252 6.627 1.00 88.25 97 CYS A C 1
ATOM 775 O O . CYS A 1 97 ? 2.668 -1.633 7.733 1.00 88.25 97 CYS A O 1
ATOM 777 N N . ILE A 1 98 ? 2.424 -0.261 5.975 1.00 86.25 98 ILE A N 1
ATOM 778 C CA . ILE A 1 98 ? 1.245 0.441 6.503 1.00 86.25 98 ILE A CA 1
ATOM 779 C C . ILE A 1 98 ? 0.104 -0.553 6.705 1.00 86.25 98 ILE A C 1
ATOM 781 O O . ILE A 1 98 ? -0.485 -0.588 7.784 1.00 86.25 98 ILE A O 1
ATOM 785 N N . TRP A 1 99 ? -0.170 -1.398 5.710 1.00 86.06 99 TRP A N 1
ATOM 786 C CA . TRP A 1 99 ? -1.197 -2.431 5.821 1.00 86.06 99 TRP A CA 1
ATOM 787 C C . TRP A 1 99 ? -0.944 -3.373 7.010 1.00 86.06 99 TRP A C 1
ATOM 789 O O . TRP A 1 99 ? -1.840 -3.598 7.827 1.00 86.06 99 TRP A O 1
ATOM 799 N N . PHE A 1 100 ? 0.293 -3.851 7.170 1.00 86.88 100 PHE A N 1
ATOM 800 C CA . PHE A 1 100 ? 0.675 -4.728 8.277 1.00 86.88 100 PHE A CA 1
ATOM 801 C C . PHE A 1 100 ? 0.552 -4.046 9.648 1.00 86.88 100 PHE A C 1
ATOM 803 O O . PHE A 1 100 ? 0.001 -4.626 10.585 1.00 86.88 100 PHE A O 1
ATOM 810 N N . ILE A 1 101 ? 1.003 -2.795 9.775 1.00 85.56 101 ILE A N 1
ATOM 811 C CA . ILE A 1 101 ? 0.887 -2.033 11.026 1.00 85.56 101 ILE A CA 1
ATOM 812 C C . ILE A 1 101 ? -0.584 -1.826 11.386 1.00 85.56 101 ILE A C 1
ATOM 814 O O . ILE A 1 101 ? -0.959 -2.041 12.534 1.00 85.56 101 ILE A O 1
ATOM 818 N N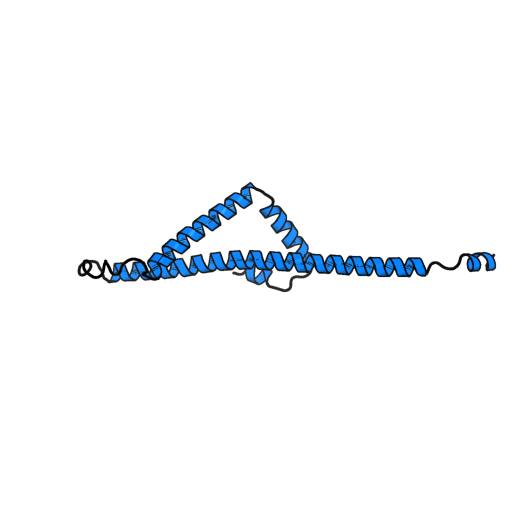 . MET A 1 102 ? -1.440 -1.476 10.422 1.00 83.00 102 MET A N 1
ATOM 819 C CA . MET A 1 102 ? -2.875 -1.321 10.674 1.00 83.00 102 MET A CA 1
ATOM 820 C C . MET A 1 102 ? -3.521 -2.635 11.128 1.00 83.00 102 MET A C 1
ATOM 822 O O . MET A 1 102 ? -4.357 -2.623 12.033 1.00 83.00 102 MET A O 1
ATOM 826 N N . MET A 1 103 ? -3.110 -3.772 10.556 1.00 84.00 103 MET A N 1
ATOM 827 C CA . MET A 1 103 ? -3.548 -5.098 11.000 1.00 84.00 103 MET A CA 1
ATOM 828 C C . MET A 1 103 ? -3.142 -5.371 12.459 1.00 84.00 103 MET A C 1
ATOM 830 O O . MET A 1 103 ? -3.979 -5.786 13.266 1.00 84.00 103 MET A O 1
ATOM 834 N N . LEU A 1 104 ? -1.888 -5.088 12.825 1.00 85.69 104 LEU A N 1
ATOM 835 C CA . LEU A 1 104 ? -1.399 -5.233 14.200 1.00 85.69 104 LEU A CA 1
ATOM 836 C C . LEU A 1 104 ? -2.106 -4.293 15.180 1.00 85.69 104 LEU A C 1
ATOM 838 O O . LEU A 1 104 ? -2.444 -4.703 16.293 1.00 85.69 104 LEU A O 1
ATOM 842 N N . LEU A 1 105 ? -2.364 -3.053 14.767 1.00 84.38 105 LEU A N 1
ATOM 843 C CA . LEU A 1 105 ? -3.030 -2.050 15.592 1.00 84.38 105 LEU A CA 1
ATOM 844 C C . LEU A 1 105 ? -4.470 -2.474 15.897 1.00 84.38 105 LEU A C 1
ATOM 846 O O . LEU A 1 105 ? -4.890 -2.453 17.052 1.00 84.38 105 LEU A O 1
ATOM 850 N N . LYS A 1 106 ? -5.202 -2.953 14.881 1.00 82.94 106 LYS A N 1
ATOM 851 C CA . LYS A 1 106 ? -6.549 -3.521 15.048 1.00 82.94 106 LYS A CA 1
ATOM 852 C C . LYS A 1 106 ? -6.553 -4.709 16.004 1.00 82.94 106 LYS A C 1
ATOM 854 O O . LYS A 1 106 ? -7.424 -4.789 16.869 1.00 82.94 106 LYS A O 1
ATOM 859 N N . SER A 1 107 ? -5.577 -5.609 15.876 1.00 83.31 107 SER A N 1
ATOM 860 C CA . SER A 1 107 ? -5.434 -6.753 16.783 1.00 83.31 107 SER A CA 1
ATOM 861 C C . SER A 1 107 ? -5.197 -6.297 18.227 1.00 83.31 107 SER A C 1
ATOM 863 O O . SER A 1 107 ? -5.900 -6.717 19.144 1.00 83.31 107 SER A O 1
ATOM 865 N N . THR A 1 108 ? -4.270 -5.359 18.425 1.00 83.12 108 THR A N 1
ATOM 866 C CA . THR A 1 108 ? -3.911 -4.822 19.747 1.00 83.12 108 THR A CA 1
ATOM 867 C C . THR A 1 108 ? -5.093 -4.145 20.436 1.00 83.12 108 THR A C 1
ATOM 869 O O . THR A 1 108 ? -5.383 -4.438 21.595 1.00 83.12 108 THR A O 1
ATOM 872 N N . VAL A 1 109 ? -5.816 -3.278 19.723 1.00 82.25 109 VAL A N 1
ATOM 873 C CA . VAL A 1 109 ? -6.999 -2.595 20.268 1.00 82.25 109 VAL A CA 1
ATOM 874 C C . VAL A 1 109 ? -8.092 -3.598 20.631 1.00 82.25 109 VAL A C 1
ATOM 876 O O . VAL A 1 109 ? -8.620 -3.543 21.738 1.00 82.25 109 VAL A O 1
ATOM 879 N N . LYS A 1 110 ? -8.365 -4.581 19.764 1.00 80.69 110 LYS A N 1
ATOM 880 C CA . LYS A 1 110 ? -9.343 -5.641 20.045 1.00 80.69 110 LYS A CA 1
ATOM 881 C C . LYS A 1 110 ? -8.996 -6.421 21.317 1.00 80.69 110 LYS A C 1
ATOM 883 O O . LYS A 1 110 ? -9.884 -6.741 22.103 1.00 80.69 110 LYS A O 1
ATOM 888 N N . HIS A 1 111 ? -7.720 -6.738 21.530 1.00 79.75 111 HIS A N 1
ATOM 889 C CA . HIS A 1 111 ? -7.282 -7.441 22.734 1.00 79.75 111 HIS A CA 1
ATOM 890 C C . HIS A 1 111 ? -7.398 -6.582 23.998 1.00 79.75 111 HIS A C 1
ATOM 892 O O . HIS A 1 111 ? -7.810 -7.108 25.033 1.00 79.75 111 HIS A O 1
ATOM 898 N N . ASN A 1 112 ? -7.109 -5.282 23.914 1.00 78.69 112 ASN A N 1
ATOM 899 C CA . ASN A 1 112 ? -7.314 -4.354 25.027 1.00 78.69 112 ASN A CA 1
ATOM 900 C C . ASN A 1 112 ? -8.796 -4.226 25.406 1.00 78.69 112 ASN A C 1
ATOM 902 O O . ASN A 1 112 ? -9.120 -4.347 26.585 1.00 78.69 112 ASN A O 1
ATOM 906 N N . ASP A 1 113 ? -9.701 -4.085 24.434 1.00 77.44 113 ASP A N 1
ATOM 907 C CA . ASP A 1 113 ? -11.144 -4.004 24.707 1.00 77.44 113 ASP A CA 1
ATOM 908 C C . ASP A 1 113 ? -11.677 -5.293 25.354 1.00 77.44 113 ASP A C 1
ATOM 910 O O . ASP A 1 113 ? -12.447 -5.247 26.316 1.00 77.44 113 ASP A O 1
ATOM 914 N N . LEU A 1 114 ? -11.223 -6.461 24.884 1.00 77.62 114 LEU A N 1
ATOM 915 C CA . LEU A 1 114 ? -11.581 -7.753 25.480 1.00 77.62 114 LEU A CA 1
ATOM 916 C C . LEU A 1 114 ? -11.069 -7.896 26.920 1.00 77.62 114 LEU A C 1
ATOM 918 O O . LEU A 1 114 ? -11.751 -8.489 27.757 1.00 77.62 114 LEU A O 1
ATOM 922 N N . LEU A 1 115 ? -9.872 -7.382 27.213 1.00 73.25 115 LEU A N 1
ATOM 923 C CA . LEU A 1 115 ? -9.308 -7.381 28.563 1.00 73.25 115 LEU A CA 1
ATOM 924 C C . LEU A 1 115 ? -10.108 -6.462 29.489 1.00 73.25 115 LEU A C 1
ATOM 926 O O . LEU A 1 115 ? -10.511 -6.901 30.565 1.00 73.25 115 LEU A O 1
ATOM 930 N N . SER A 1 116 ? -10.410 -5.237 29.058 1.00 72.88 116 SER A N 1
ATOM 931 C CA . SER A 1 116 ? -11.245 -4.303 29.819 1.00 72.88 116 SER A CA 1
ATOM 932 C C . SER A 1 116 ? -12.648 -4.858 30.081 1.00 72.88 116 SER A C 1
ATOM 934 O O . SER A 1 116 ? -13.125 -4.783 31.211 1.00 72.88 116 SER A O 1
ATOM 936 N N . GLY A 1 117 ? -13.282 -5.492 29.089 1.00 75.50 117 GLY A N 1
ATOM 937 C CA . GLY A 1 117 ? -14.590 -6.134 29.260 1.00 75.50 117 GLY A CA 1
ATOM 938 C C . GLY A 1 117 ? -14.569 -7.290 30.267 1.00 75.50 117 GLY A C 1
ATOM 939 O O . GLY A 1 117 ? -15.453 -7.386 31.116 1.00 75.50 117 GLY A O 1
ATOM 940 N N . LYS A 1 118 ? -13.526 -8.131 30.240 1.00 76.94 118 LYS A N 1
ATOM 941 C CA . LYS A 1 118 ? -13.351 -9.225 31.214 1.00 76.94 118 LYS A CA 1
ATOM 942 C C . LYS A 1 118 ? -13.085 -8.726 32.635 1.00 76.94 118 LYS A C 1
ATOM 944 O O . LYS A 1 118 ? -13.520 -9.369 33.587 1.00 76.94 118 LYS A O 1
ATOM 949 N N . ILE A 1 119 ? -12.364 -7.613 32.790 1.00 73.38 119 ILE A N 1
ATOM 950 C CA . ILE A 1 119 ? -12.127 -6.989 34.101 1.00 73.38 119 ILE A CA 1
ATOM 951 C C . ILE A 1 119 ? -13.444 -6.436 34.659 1.00 73.38 119 ILE A C 1
ATOM 953 O O . ILE A 1 119 ? -13.794 -6.766 35.789 1.00 73.38 119 ILE A O 1
ATOM 957 N N . ALA A 1 120 ? -14.216 -5.706 33.848 1.00 74.19 120 ALA A N 1
ATOM 958 C CA . ALA A 1 120 ? -15.516 -5.166 34.250 1.00 74.19 120 ALA A CA 1
ATOM 959 C C . ALA A 1 120 ? -16.524 -6.267 34.632 1.00 74.19 120 ALA A C 1
ATOM 961 O O . ALA A 1 120 ? -17.242 -6.132 35.619 1.00 74.19 120 ALA A O 1
ATOM 962 N N . GLN A 1 121 ? -16.546 -7.387 33.899 1.00 73.94 121 GLN A N 1
ATOM 963 C CA . GLN A 1 121 ? -17.363 -8.552 34.262 1.00 73.94 121 GLN A CA 1
ATOM 964 C C . GLN A 1 121 ? -16.920 -9.176 35.590 1.00 73.94 121 GLN A C 1
ATOM 966 O O . GLN A 1 121 ? -17.758 -9.439 36.443 1.00 73.94 121 GLN A O 1
ATOM 971 N N . ARG A 1 122 ? -15.609 -9.341 35.819 1.00 72.31 122 ARG A N 1
ATOM 972 C CA . ARG A 1 122 ? -15.089 -9.847 37.102 1.00 72.31 122 ARG A CA 1
ATOM 973 C C . ARG A 1 122 ? -15.448 -8.956 38.290 1.00 72.31 122 ARG A C 1
ATOM 975 O O . ARG A 1 122 ? -15.671 -9.477 39.378 1.00 72.31 122 ARG A O 1
ATOM 982 N N . GLU A 1 123 ? -15.448 -7.639 38.115 1.00 72.00 123 GLU A N 1
ATOM 983 C CA . GLU A 1 123 ? -15.838 -6.696 39.169 1.00 72.00 123 GLU A CA 1
ATOM 984 C C . GLU A 1 123 ? -17.352 -6.703 39.406 1.00 72.00 123 GLU A C 1
ATOM 986 O O . GLU A 1 123 ? -17.782 -6.716 40.558 1.00 72.00 123 GLU A O 1
ATOM 991 N N . GLY A 1 124 ? -18.155 -6.796 38.341 1.00 70.12 124 GLY A N 1
ATOM 992 C CA . GLY A 1 124 ? -19.607 -6.966 38.435 1.00 70.12 124 GLY A CA 1
ATOM 993 C C . GLY A 1 124 ? -20.016 -8.266 39.134 1.00 70.12 124 GLY A C 1
ATOM 994 O O . GLY A 1 124 ? -20.878 -8.240 40.008 1.00 70.12 124 GLY A O 1
ATOM 995 N N . ASP A 1 125 ? -19.350 -9.380 38.823 1.00 67.38 125 ASP A N 1
ATOM 996 C CA . ASP A 1 125 ? -19.602 -10.682 39.452 1.00 67.38 125 ASP A CA 1
ATOM 997 C C . ASP A 1 125 ? -19.179 -10.699 40.929 1.00 67.38 125 ASP A C 1
ATOM 999 O O . ASP A 1 125 ? -19.862 -11.290 41.765 1.00 67.38 125 ASP A O 1
ATOM 1003 N N . LYS A 1 126 ? -18.085 -10.010 41.287 1.00 66.38 126 LYS A N 1
ATOM 1004 C CA . LYS A 1 126 ? -17.683 -9.829 42.692 1.00 66.38 126 LYS A CA 1
ATOM 1005 C C . LYS A 1 126 ? -18.682 -8.970 43.466 1.00 66.38 126 LYS A C 1
ATOM 1007 O O . LYS A 1 126 ? -19.101 -9.377 44.541 1.00 66.38 126 LYS A O 1
ATOM 1012 N N . ALA A 1 127 ? -19.115 -7.843 42.902 1.00 61.88 127 ALA A N 1
ATOM 1013 C CA . ALA A 1 127 ? -20.101 -6.963 43.529 1.00 61.88 127 ALA A CA 1
ATOM 1014 C C . ALA A 1 127 ? -21.497 -7.609 43.639 1.00 61.88 127 ALA A C 1
ATOM 1016 O O . ALA A 1 127 ? -22.248 -7.317 44.567 1.00 61.88 127 ALA A O 1
ATOM 1017 N N . ALA A 1 128 ? -21.858 -8.505 42.714 1.00 59.88 128 ALA A N 1
ATOM 1018 C CA . ALA A 1 128 ? -23.094 -9.283 42.789 1.00 59.88 128 ALA A CA 1
ATOM 1019 C C . ALA A 1 128 ? -23.043 -10.375 43.872 1.00 59.88 128 ALA A C 1
ATOM 1021 O O . ALA A 1 128 ? -24.074 -10.670 44.474 1.00 59.88 128 ALA A O 1
ATOM 1022 N N . ASN A 1 129 ? -21.859 -10.938 44.135 1.00 60.34 129 ASN A N 1
ATOM 1023 C CA . ASN A 1 129 ? -21.628 -11.939 45.180 1.00 60.34 129 ASN A CA 1
ATOM 1024 C C . ASN A 1 129 ? -21.399 -11.315 46.576 1.00 60.34 129 ASN A C 1
ATOM 1026 O O . ASN A 1 129 ? -21.446 -12.009 47.583 1.00 60.34 129 ASN A O 1
ATOM 1030 N N . GLU A 1 130 ? -21.181 -9.998 46.644 1.00 58.31 130 GLU A N 1
ATOM 1031 C CA . GLU A 1 130 ? -21.013 -9.206 47.873 1.00 58.31 130 GLU A CA 1
ATOM 1032 C C . GLU A 1 130 ? -22.271 -8.371 48.198 1.00 58.31 130 GLU A C 1
ATOM 1034 O O . GLU A 1 130 ? -22.201 -7.312 48.820 1.00 58.31 130 GLU A O 1
ATOM 1039 N N . LYS A 1 131 ? -23.461 -8.811 47.766 1.00 54.72 131 LYS A N 1
ATOM 1040 C CA . LYS A 1 131 ? -24.708 -8.252 48.307 1.00 54.72 131 LYS A CA 1
ATOM 1041 C C . LYS A 1 131 ? -24.932 -8.824 49.711 1.00 54.72 131 LYS A C 1
ATOM 1043 O O . LYS A 1 131 ? -24.930 -10.045 49.852 1.00 54.72 131 LYS A O 1
ATOM 1048 N N . PRO A 1 132 ? -25.117 -7.977 50.739 1.00 48.25 132 PRO A N 1
ATOM 1049 C CA . PRO A 1 132 ? -25.263 -8.440 52.108 1.00 48.25 132 PRO A CA 1
ATOM 1050 C C . PRO A 1 132 ? -26.549 -9.252 52.250 1.00 48.25 132 PRO A C 1
ATOM 1052 O O . PRO A 1 132 ? -27.599 -8.868 51.730 1.00 48.25 132 PRO A O 1
ATOM 1055 N N . ASP A 1 133 ? -26.425 -10.371 52.957 1.00 58.44 133 ASP A N 1
ATOM 1056 C CA . ASP A 1 133 ? -27.509 -11.275 53.321 1.00 58.44 133 ASP A CA 1
ATOM 1057 C C . ASP A 1 133 ? -28.718 -10.473 53.850 1.00 58.44 133 ASP A C 1
ATOM 1059 O O . ASP A 1 133 ? -28.557 -9.686 54.795 1.00 58.44 133 ASP A O 1
ATOM 1063 N N . PRO A 1 134 ? -29.930 -10.634 53.280 1.00 57.50 134 PRO A N 1
ATOM 1064 C CA . PRO A 1 134 ? -31.118 -9.904 53.725 1.00 57.50 134 PRO A CA 1
ATOM 1065 C C . PRO A 1 134 ? -31.482 -10.165 55.200 1.00 57.50 134 PRO A C 1
ATOM 1067 O O . PRO A 1 134 ? -32.213 -9.371 55.788 1.00 57.50 134 PRO A O 1
ATOM 1070 N N . GLU A 1 135 ? -30.922 -11.202 55.834 1.00 56.00 135 GLU A N 1
ATOM 1071 C CA . GLU A 1 135 ? -31.123 -11.512 57.257 1.00 56.00 135 GLU A CA 1
ATOM 1072 C C . GLU A 1 135 ? -30.464 -10.516 58.235 1.00 56.00 135 GLU A C 1
ATOM 1074 O O . GLU A 1 135 ? -30.912 -10.393 59.377 1.00 56.00 135 GLU A O 1
ATOM 1079 N N . LEU A 1 136 ? -29.420 -9.776 57.834 1.00 55.28 136 LEU A N 1
ATOM 1080 C CA . LEU A 1 136 ? -28.726 -8.849 58.749 1.00 55.28 136 LEU A CA 1
ATOM 1081 C C . LEU A 1 136 ? -29.404 -7.474 58.863 1.00 55.28 136 LEU A C 1
ATOM 1083 O O . LEU A 1 136 ? -29.210 -6.779 59.860 1.00 55.28 136 LEU A O 1
ATOM 1087 N N . ALA A 1 137 ? -30.215 -7.087 57.875 1.00 55.22 137 ALA A N 1
ATOM 1088 C CA . ALA A 1 137 ? -30.976 -5.836 57.900 1.00 55.22 137 ALA A CA 1
ATOM 1089 C C . ALA A 1 137 ? -32.238 -5.931 58.775 1.00 55.22 137 ALA A C 1
ATOM 1091 O O . ALA A 1 137 ? -32.711 -4.916 59.288 1.00 55.22 137 ALA A O 1
ATOM 1092 N N . GLU A 1 138 ? -32.767 -7.142 58.970 1.00 55.72 138 GLU A N 1
ATOM 1093 C CA . GLU A 1 138 ? -33.940 -7.394 59.812 1.00 55.72 138 GLU A CA 1
ATOM 1094 C C . GLU A 1 138 ? -33.580 -7.485 61.304 1.00 55.72 138 GLU A C 1
ATOM 1096 O O . GLU A 1 138 ? -34.373 -7.090 62.147 1.00 55.72 138 GLU A O 1
ATOM 1101 N N . ARG A 1 139 ? -32.345 -7.885 61.647 1.00 55.00 139 ARG A N 1
ATOM 1102 C CA . ARG A 1 139 ? -31.844 -7.895 63.039 1.00 55.00 139 ARG A CA 1
ATOM 1103 C C . ARG A 1 139 ? -31.428 -6.522 63.584 1.00 55.00 139 ARG A C 1
ATOM 1105 O O . ARG A 1 139 ? -31.056 -6.426 64.751 1.00 55.00 139 ARG A O 1
ATOM 1112 N N . ALA A 1 140 ? -31.444 -5.482 62.750 1.00 57.41 140 ALA A N 1
ATOM 1113 C CA . ALA A 1 140 ? -31.053 -4.116 63.110 1.00 57.41 140 ALA A CA 1
ATOM 1114 C C . ALA A 1 140 ? -32.246 -3.141 63.234 1.00 57.41 140 ALA A C 1
ATOM 1116 O O . ALA A 1 140 ? -32.029 -1.940 63.408 1.00 57.41 140 ALA A O 1
ATOM 1117 N N . ARG A 1 141 ? -33.485 -3.640 63.125 1.00 52.50 141 ARG A N 1
ATOM 1118 C CA . ARG A 1 141 ? -34.728 -2.914 63.430 1.00 52.50 141 ARG A CA 1
ATOM 1119 C C . ARG A 1 141 ? -35.343 -3.442 64.717 1.00 52.50 141 ARG A C 1
ATOM 1121 O O . ARG A 1 141 ? -35.969 -2.614 65.411 1.00 52.50 141 ARG A O 1
#